Protein AF-A0ABD6C7N4-F1 (afdb_monomer_lite)

Sequence (132 aa):
MATARKSVMQIVGDRAQLRTIPALLSLLFALSSLFQFGGLAAPKFLWLNYTMTPLHATAVSAAAYFVAFMSSETRQWENYAKGEQALIAISGGVILGQQFVPIVSNTISSAGAAGGIFAWMLSLIGWGVAIR

Foldseek 3Di:
DDDDCPDPVVVVVVVVVVVVVLVVLLVQLLVLLCVLLPVDDFDADPVVRDTDDSVNSLVSNLVSLVVLLCQAPCNDLVSDDPVLSVLLCVLSCLSVCCPPPVVSVCQLPVVPPVSSVVSSVSNSVNSVSSND

Secondary structure (DSSP, 8-state):
-------HHHHHHHHHHHHHHHHHHHHHHHHHHHHHTTSSPPPEEGGGTEEPPHHHHHHHHHHHHHHHHHHSTT-SGGGS-HHHHHHHHHHHHHHHHHHH-HHHHHHHHHTHHHHHHHHHHHHHHHHHHHT-

Structure (mmCIF, N/CA/C/O backbone):
data_AF-A0ABD6C7N4-F1
#
_entry.id   AF-A0ABD6C7N4-F1
#
loop_
_atom_site.group_PDB
_atom_site.id
_atom_site.type_symbol
_atom_site.label_atom_id
_atom_site.label_alt_id
_atom_site.label_comp_id
_atom_site.label_asym_id
_atom_site.label_entity_id
_atom_site.label_seq_id
_atom_site.pdbx_PDB_ins_code
_atom_site.Cartn_x
_atom_site.Cartn_y
_atom_site.Cartn_z
_atom_site.occupancy
_atom_site.B_iso_or_equiv
_atom_site.auth_seq_id
_atom_site.auth_comp_id
_atom_site.auth_asym_id
_atom_site.auth_atom_id
_atom_site.pdbx_PDB_model_num
ATOM 1 N N . MET A 1 1 ? -18.134 -25.570 45.513 1.00 40.25 1 MET A N 1
ATOM 2 C CA . MET A 1 1 ? -17.658 -24.239 45.077 1.00 40.25 1 MET A CA 1
ATOM 3 C C . MET A 1 1 ? -16.275 -24.405 44.469 1.00 40.25 1 MET A C 1
ATOM 5 O O . MET A 1 1 ? -15.317 -24.581 45.204 1.00 40.25 1 MET A O 1
ATOM 9 N N . ALA A 1 2 ? -16.173 -24.447 43.145 1.00 51.00 2 ALA A N 1
ATOM 10 C CA . ALA A 1 2 ? -14.899 -24.551 42.438 1.00 51.00 2 ALA A CA 1
ATOM 11 C C . ALA A 1 2 ? -14.895 -23.540 41.288 1.00 51.00 2 ALA A C 1
ATOM 13 O O . ALA A 1 2 ? -15.963 -23.178 40.807 1.00 51.00 2 ALA A O 1
ATOM 14 N N . THR A 1 3 ? -13.697 -23.158 40.841 1.00 53.44 3 THR A N 1
ATOM 15 C CA . THR A 1 3 ? -13.363 -22.318 39.669 1.00 53.44 3 THR A CA 1
ATOM 16 C C . THR A 1 3 ? -13.295 -20.797 39.870 1.00 53.44 3 THR A C 1
ATOM 18 O O . THR A 1 3 ? -14.152 -20.043 39.437 1.00 53.44 3 THR A O 1
ATOM 21 N N . ALA A 1 4 ? -12.174 -20.326 40.429 1.00 54.84 4 ALA A N 1
ATOM 22 C CA . ALA A 1 4 ? -11.708 -18.945 40.237 1.00 54.84 4 ALA A CA 1
ATOM 23 C C . ALA A 1 4 ? -10.168 -18.840 40.271 1.00 54.84 4 ALA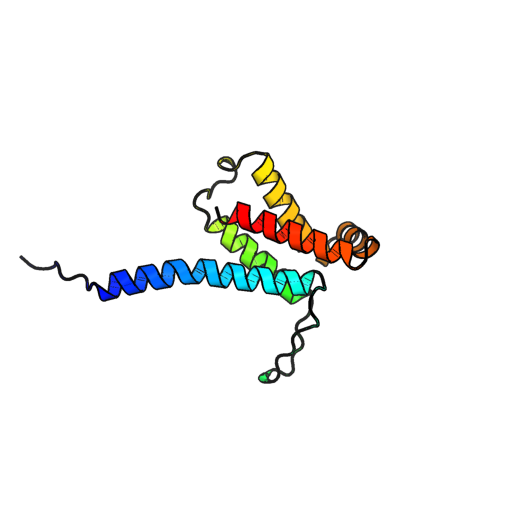 A C 1
ATOM 25 O O . ALA A 1 4 ? -9.592 -17.997 40.947 1.00 54.84 4 ALA A O 1
ATOM 26 N N . ARG A 1 5 ? -9.470 -19.713 39.538 1.00 52.94 5 ARG A N 1
ATOM 27 C CA . ARG A 1 5 ? -8.059 -19.497 39.175 1.00 52.94 5 ARG A CA 1
ATOM 28 C C . ARG A 1 5 ? -7.916 -19.598 37.660 1.00 52.94 5 ARG A C 1
ATOM 30 O O . ARG A 1 5 ? -7.284 -20.508 37.139 1.00 52.94 5 ARG A O 1
ATOM 37 N N . LYS A 1 6 ? -8.527 -18.658 36.933 1.00 53.50 6 LYS A N 1
ATOM 38 C CA . LYS A 1 6 ? -8.030 -18.341 35.590 1.00 53.50 6 LYS A CA 1
ATOM 39 C C . LYS A 1 6 ? -6.677 -17.670 35.798 1.00 53.50 6 LYS A C 1
ATOM 41 O O . LYS A 1 6 ? -6.588 -16.621 36.428 1.00 53.50 6 LYS A O 1
ATOM 46 N N . SER A 1 7 ? -5.629 -18.381 35.403 1.00 56.81 7 SER A N 1
ATOM 47 C CA . SER A 1 7 ? -4.235 -18.015 35.621 1.00 56.81 7 SER A CA 1
ATOM 48 C C . SER A 1 7 ? -3.957 -16.608 35.086 1.00 56.81 7 SER A C 1
ATOM 50 O O . SER A 1 7 ? -4.254 -16.311 33.932 1.00 56.81 7 SER A O 1
ATOM 52 N N . VAL A 1 8 ? -3.342 -15.752 35.906 1.00 59.12 8 VAL A N 1
ATOM 53 C CA . VAL A 1 8 ? -2.820 -14.426 35.514 1.00 59.12 8 VAL A CA 1
ATOM 54 C C . VAL A 1 8 ? -1.938 -14.526 34.259 1.00 59.12 8 VAL A C 1
ATOM 56 O O . VAL A 1 8 ? -1.916 -13.622 33.430 1.00 59.12 8 VAL A O 1
ATOM 59 N N . MET A 1 9 ? -1.293 -15.676 34.066 1.00 54.97 9 MET A N 1
ATOM 60 C CA . MET A 1 9 ? -0.468 -16.014 32.907 1.00 54.97 9 MET A CA 1
ATOM 61 C C . MET A 1 9 ? -1.268 -16.069 31.592 1.00 54.97 9 MET A C 1
ATOM 63 O O . MET A 1 9 ? -0.741 -15.718 30.543 1.00 54.97 9 MET A O 1
ATOM 67 N N . GLN A 1 10 ? -2.556 -16.420 31.649 1.00 57.06 10 GLN A N 1
ATOM 68 C CA . GLN A 1 10 ? -3.462 -16.435 30.495 1.00 57.06 10 GLN A CA 1
ATOM 69 C C . GLN A 1 10 ? -3.906 -15.011 30.108 1.00 57.06 10 GLN A C 1
ATOM 71 O O . GLN A 1 10 ? -3.990 -14.691 28.931 1.00 57.06 10 GLN A O 1
ATOM 76 N N . ILE A 1 11 ? -4.077 -14.114 31.090 1.00 58.75 11 ILE A N 1
ATOM 77 C CA . ILE A 1 11 ? -4.403 -12.691 30.864 1.00 58.75 11 ILE A CA 1
ATOM 78 C C . ILE A 1 11 ? -3.189 -11.914 30.327 1.00 58.75 11 ILE A C 1
ATOM 80 O O . ILE A 1 11 ? -3.341 -11.014 29.501 1.00 58.75 11 ILE A O 1
ATOM 84 N N . VAL A 1 12 ? -1.981 -12.240 30.795 1.00 57.88 12 VAL A N 1
ATOM 85 C CA . VAL A 1 12 ? -0.736 -11.628 30.300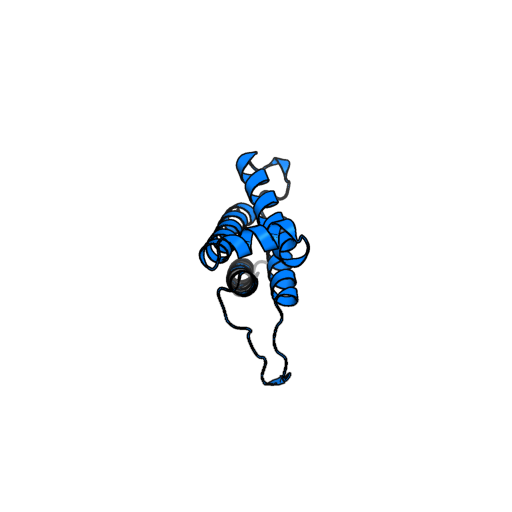 1.00 57.88 12 VAL A CA 1
ATOM 86 C C . VAL A 1 12 ? -0.397 -12.136 28.894 1.00 57.88 12 VAL A C 1
ATOM 88 O O . VAL A 1 12 ? -0.024 -11.327 28.045 1.00 57.88 12 VAL A O 1
ATOM 91 N N . GLY A 1 13 ? -0.599 -13.433 28.623 1.00 56.00 13 GLY A N 1
ATOM 92 C CA . GLY A 1 13 ? -0.472 -14.017 27.283 1.00 56.00 13 GLY A CA 1
ATOM 93 C C . GLY A 1 13 ? -1.433 -13.387 26.272 1.00 56.00 13 GLY A C 1
ATOM 94 O O . GLY A 1 13 ? -0.985 -12.912 25.230 1.00 56.00 13 GLY A O 1
ATOM 95 N N . ASP A 1 14 ? -2.719 -13.265 26.625 1.00 54.66 14 ASP A N 1
ATOM 96 C CA . ASP A 1 14 ? -3.724 -12.637 25.757 1.00 54.66 14 ASP A CA 1
ATOM 97 C C . ASP A 1 14 ? -3.377 -11.177 25.439 1.00 54.66 14 ASP A C 1
ATOM 99 O O . ASP A 1 14 ? -3.429 -10.765 24.283 1.00 54.66 14 ASP A O 1
ATOM 103 N N . ARG A 1 15 ? -2.952 -10.366 26.420 1.00 50.00 15 ARG A N 1
ATOM 104 C CA . ARG A 1 15 ? -2.638 -8.946 26.157 1.00 50.00 15 ARG A CA 1
ATOM 105 C C . ARG A 1 15 ? -1.351 -8.729 25.366 1.00 50.00 15 ARG A C 1
ATOM 107 O O . ARG A 1 15 ? -1.289 -7.782 24.581 1.00 50.00 15 ARG A O 1
ATOM 114 N N . ALA A 1 16 ? -0.331 -9.559 25.578 1.00 54.97 16 ALA A N 1
ATOM 115 C CA . ALA A 1 16 ? 0.906 -9.482 24.806 1.00 54.97 16 ALA A CA 1
ATOM 116 C C . ALA A 1 16 ? 0.662 -9.884 23.344 1.00 54.97 16 ALA A C 1
ATOM 118 O O . ALA A 1 16 ? 1.139 -9.205 22.440 1.00 54.97 16 ALA A O 1
ATOM 119 N N . GLN A 1 17 ? -0.141 -10.925 23.110 1.00 53.41 17 GLN A N 1
ATOM 120 C CA . GLN A 1 17 ? -0.474 -11.413 21.772 1.00 53.41 17 GLN A CA 1
ATOM 121 C C . GLN A 1 17 ? -1.441 -10.482 21.015 1.00 53.41 17 GLN A C 1
ATOM 123 O O . GLN A 1 17 ? -1.278 -10.267 19.815 1.00 53.41 17 GLN A O 1
ATOM 128 N N . LEU A 1 18 ? -2.400 -9.855 21.708 1.00 55.12 18 LEU A N 1
ATOM 129 C CA . LEU A 1 18 ? -3.346 -8.906 21.101 1.00 55.12 18 LEU A CA 1
ATOM 130 C C . LEU A 1 18 ? -2.678 -7.608 20.618 1.00 55.12 18 LEU A C 1
ATOM 132 O O . LEU A 1 18 ? -3.157 -6.992 19.672 1.00 55.12 18 LEU A O 1
ATOM 136 N N . ARG A 1 19 ? -1.566 -7.187 21.235 1.00 63.50 19 ARG A N 1
ATOM 137 C CA . ARG A 1 19 ? -0.830 -5.975 20.826 1.00 63.50 19 ARG A CA 1
ATOM 138 C C . ARG A 1 19 ? 0.271 -6.234 19.802 1.00 63.50 19 ARG A C 1
ATOM 140 O O . ARG A 1 19 ? 0.618 -5.324 19.052 1.00 63.50 19 ARG A O 1
ATOM 147 N N . THR A 1 20 ? 0.827 -7.441 19.749 1.00 71.12 20 THR A N 1
ATOM 148 C CA . THR A 1 20 ? 1.894 -7.766 18.792 1.00 71.12 20 THR A CA 1
ATOM 149 C C . THR A 1 20 ? 1.368 -7.971 17.379 1.00 71.12 20 THR A C 1
ATOM 151 O O . THR A 1 20 ? 2.066 -7.601 16.439 1.00 71.12 20 THR A O 1
ATOM 154 N N . ILE A 1 21 ? 0.142 -8.477 17.200 1.00 76.62 21 ILE A N 1
ATOM 155 C CA . ILE A 1 21 ? -0.437 -8.687 15.863 1.00 76.62 21 ILE A CA 1
ATOM 156 C C . ILE A 1 21 ? -0.567 -7.361 15.082 1.00 76.62 21 ILE A C 1
ATOM 158 O O . ILE A 1 21 ? -0.005 -7.280 13.987 1.00 76.62 21 ILE A O 1
ATOM 162 N N . PRO A 1 22 ? -1.190 -6.288 15.617 1.00 78.25 22 PRO A N 1
ATOM 163 C CA . PRO A 1 22 ? -1.273 -5.008 14.905 1.00 78.25 22 PRO A CA 1
ATOM 164 C C . PRO A 1 22 ? 0.097 -4.371 14.647 1.00 78.25 22 PRO A C 1
ATOM 166 O O . PRO A 1 22 ? 0.326 -3.778 13.591 1.00 78.25 22 PRO A O 1
ATOM 169 N N . ALA A 1 23 ? 1.033 -4.518 15.590 1.00 82.88 23 ALA A N 1
ATOM 170 C CA . ALA A 1 23 ? 2.383 -3.979 15.456 1.00 82.88 23 ALA A CA 1
ATOM 171 C C . ALA A 1 23 ? 3.172 -4.678 14.335 1.00 82.88 23 ALA A C 1
ATOM 173 O O . ALA A 1 23 ? 3.798 -4.013 13.509 1.00 82.88 23 ALA A O 1
ATOM 174 N N . LEU A 1 24 ? 3.101 -6.011 14.265 1.00 85.00 24 LEU A N 1
ATOM 175 C CA . LEU A 1 24 ? 3.741 -6.791 13.206 1.00 85.00 24 LEU A CA 1
ATOM 176 C C . LEU A 1 24 ? 3.122 -6.498 11.840 1.00 85.00 24 LEU A C 1
ATOM 178 O O . LEU A 1 24 ? 3.857 -6.323 10.873 1.00 85.00 24 LEU A O 1
ATOM 182 N N . LEU A 1 25 ? 1.794 -6.383 11.761 1.00 87.44 25 LEU A N 1
ATOM 183 C CA . LEU A 1 25 ? 1.106 -6.001 10.528 1.00 87.44 25 LEU A CA 1
ATOM 184 C C . LEU A 1 25 ? 1.518 -4.605 10.053 1.00 87.44 25 LEU A C 1
ATOM 186 O O . LEU A 1 25 ? 1.763 -4.424 8.865 1.00 87.44 25 LEU A O 1
ATOM 190 N N . SER A 1 26 ? 1.675 -3.652 10.974 1.00 88.88 26 SER A N 1
ATOM 191 C CA . SER A 1 26 ? 2.141 -2.299 10.647 1.00 88.88 26 SER A CA 1
ATOM 192 C C . SER A 1 26 ? 3.566 -2.309 10.092 1.00 88.88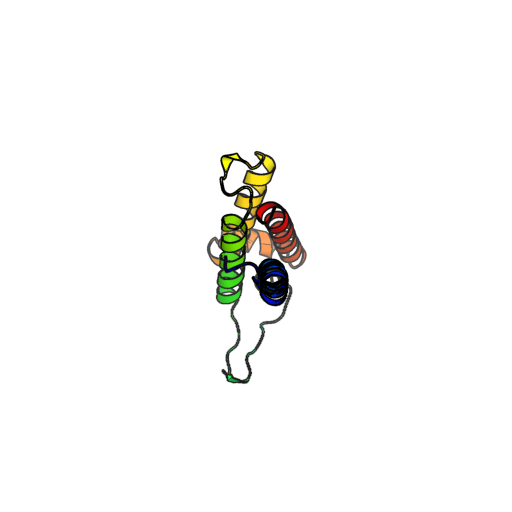 26 SER A C 1
ATOM 194 O O . SER A 1 26 ? 3.845 -1.651 9.091 1.00 88.88 26 SER A O 1
ATOM 196 N N . LEU A 1 27 ? 4.465 -3.093 10.696 1.00 90.12 27 LEU A N 1
ATOM 197 C CA . LEU A 1 27 ? 5.836 -3.242 10.207 1.00 90.12 27 LEU A CA 1
ATOM 198 C C . LEU A 1 27 ? 5.874 -3.921 8.830 1.00 90.12 27 LEU A C 1
ATOM 200 O O . LEU A 1 27 ? 6.554 -3.442 7.923 1.00 90.12 27 LEU A O 1
ATOM 204 N N . LEU A 1 28 ? 5.127 -5.016 8.664 1.00 90.81 28 LEU A N 1
ATOM 205 C CA . LEU A 1 28 ? 5.021 -5.734 7.394 1.00 90.81 28 LEU A CA 1
ATOM 206 C C . LEU A 1 28 ? 4.464 -4.833 6.296 1.00 90.81 28 LEU A C 1
ATOM 208 O O . LEU A 1 28 ? 5.024 -4.794 5.202 1.00 90.81 28 LEU A O 1
ATOM 212 N N . PHE A 1 29 ? 3.406 -4.079 6.587 1.00 93.12 29 PHE A N 1
ATOM 213 C CA . PHE A 1 29 ? 2.825 -3.122 5.657 1.00 93.12 29 PHE A CA 1
ATOM 214 C C . PHE A 1 29 ? 3.823 -2.027 5.274 1.00 93.12 29 PHE A C 1
ATOM 216 O O . PHE A 1 29 ? 4.041 -1.787 4.088 1.00 93.12 29 PHE A O 1
ATOM 223 N N . ALA A 1 30 ? 4.478 -1.398 6.252 1.00 93.31 30 ALA A N 1
ATOM 224 C CA . ALA A 1 30 ? 5.427 -0.319 5.997 1.00 93.31 30 ALA A CA 1
ATOM 225 C C . ALA A 1 30 ? 6.607 -0.782 5.130 1.00 93.31 30 ALA A C 1
ATOM 227 O O . ALA A 1 30 ? 6.964 -0.095 4.176 1.00 93.31 30 ALA A O 1
ATOM 228 N N . LEU A 1 31 ? 7.179 -1.957 5.414 1.00 92.56 31 LEU A N 1
ATOM 229 C CA . LEU A 1 31 ? 8.314 -2.494 4.657 1.00 92.56 31 LEU A CA 1
ATOM 230 C C . LEU A 1 31 ? 7.915 -2.986 3.261 1.00 92.56 31 LEU A C 1
ATOM 232 O O . LEU A 1 31 ? 8.619 -2.714 2.289 1.00 92.56 31 LEU A O 1
ATOM 236 N N . SER A 1 32 ? 6.791 -3.698 3.148 1.00 92.25 32 SER A N 1
ATOM 237 C CA . SER A 1 32 ? 6.306 -4.201 1.857 1.00 92.25 32 SER A CA 1
ATOM 238 C C . SER A 1 32 ? 5.896 -3.064 0.925 1.00 92.25 32 SER A C 1
ATOM 240 O O . SER A 1 32 ? 6.317 -3.061 -0.228 1.00 92.25 32 SER A O 1
ATOM 242 N N . SER A 1 33 ? 5.166 -2.064 1.426 1.00 92.00 33 SER A N 1
ATOM 243 C CA . SER A 1 33 ? 4.814 -0.869 0.651 1.00 92.00 33 SER A CA 1
ATOM 244 C C . SER A 1 33 ? 6.048 -0.039 0.288 1.00 92.00 33 SER A C 1
ATOM 246 O O . SER A 1 33 ? 6.146 0.445 -0.836 1.00 92.00 33 SER A O 1
ATOM 248 N N . LEU A 1 34 ? 7.038 0.076 1.181 1.00 94.12 34 LEU A N 1
ATOM 249 C CA . LEU A 1 34 ? 8.287 0.776 0.871 1.00 94.12 34 LEU A CA 1
ATOM 250 C C . LEU A 1 34 ? 9.047 0.093 -0.275 1.00 94.12 34 LEU A C 1
ATOM 252 O O . LEU A 1 34 ? 9.527 0.770 -1.182 1.00 94.12 34 LEU A O 1
ATOM 256 N N . PHE A 1 35 ? 9.127 -1.242 -0.270 1.00 93.00 35 PHE A N 1
ATOM 257 C CA . PHE A 1 35 ? 9.708 -1.987 -1.387 1.00 93.00 35 PHE A CA 1
ATOM 258 C C . PHE A 1 35 ? 8.861 -1.857 -2.663 1.00 93.00 35 PHE A C 1
ATOM 260 O O . PHE A 1 35 ? 9.410 -1.621 -3.737 1.00 93.00 35 PHE A O 1
ATOM 267 N N . GLN A 1 36 ? 7.535 -1.943 -2.547 1.00 92.94 36 GLN A N 1
ATOM 268 C CA . GLN A 1 36 ? 6.605 -1.810 -3.668 1.00 92.94 36 GLN A CA 1
ATOM 269 C C . GLN A 1 36 ? 6.791 -0.488 -4.430 1.00 92.94 36 GLN A C 1
ATOM 271 O O . GLN A 1 36 ? 6.854 -0.493 -5.658 1.00 92.94 36 GLN A O 1
ATOM 276 N N . PHE A 1 37 ? 6.909 0.635 -3.718 1.00 93.19 37 PHE A N 1
ATOM 277 C CA . PHE A 1 37 ? 7.080 1.960 -4.325 1.00 93.19 37 PHE A CA 1
ATOM 278 C C . PHE A 1 37 ? 8.539 2.300 -4.678 1.00 93.19 37 PHE A C 1
ATOM 280 O O . PHE A 1 37 ? 8.835 3.438 -5.039 1.00 93.19 37 PHE A O 1
ATOM 287 N N . GLY A 1 38 ? 9.454 1.326 -4.603 1.00 89.44 38 GLY A N 1
ATOM 288 C CA . GLY A 1 38 ? 10.843 1.481 -5.042 1.00 89.44 38 GLY A CA 1
ATOM 289 C C . GLY A 1 38 ? 11.779 2.138 -4.024 1.00 89.44 38 GLY A C 1
ATOM 290 O O . GLY A 1 38 ? 12.882 2.538 -4.387 1.00 89.44 38 GLY A O 1
ATOM 291 N N . GLY A 1 39 ? 11.380 2.239 -2.753 1.00 87.38 39 GLY A N 1
ATOM 292 C CA . GLY A 1 39 ? 12.224 2.766 -1.675 1.00 87.38 39 GLY A CA 1
ATOM 293 C C . GLY A 1 39 ? 13.310 1.796 -1.194 1.00 87.38 39 GLY A C 1
ATOM 294 O O . GLY A 1 39 ? 14.227 2.208 -0.488 1.00 87.38 39 GLY A O 1
ATOM 295 N N . LEU A 1 40 ? 13.228 0.515 -1.572 1.00 88.56 40 LEU A N 1
ATOM 296 C CA . LEU A 1 40 ? 14.212 -0.517 -1.238 1.00 88.56 40 LEU A CA 1
ATOM 297 C C . LEU A 1 40 ? 14.621 -1.315 -2.477 1.00 88.56 40 LEU A C 1
ATOM 299 O O . LEU A 1 40 ? 13.831 -1.520 -3.398 1.00 88.56 40 LEU A O 1
ATOM 303 N N . ALA A 1 41 ? 15.851 -1.828 -2.463 1.00 87.31 41 ALA A N 1
ATOM 304 C CA . ALA A 1 41 ? 16.268 -2.864 -3.400 1.00 87.31 41 ALA A CA 1
ATOM 305 C C . ALA A 1 41 ? 15.555 -4.193 -3.094 1.00 87.31 41 ALA A C 1
ATOM 307 O O . ALA A 1 41 ? 15.165 -4.457 -1.955 1.00 87.31 41 ALA A O 1
ATOM 308 N N . ALA A 1 42 ? 15.417 -5.048 -4.110 1.00 87.00 42 ALA A N 1
ATOM 309 C CA . ALA A 1 42 ? 14.711 -6.318 -3.979 1.00 87.00 42 ALA A CA 1
ATOM 310 C C . ALA A 1 42 ? 15.356 -7.246 -2.932 1.00 87.00 42 ALA A C 1
ATOM 312 O O . ALA A 1 42 ? 16.529 -7.610 -3.088 1.00 87.00 42 ALA A O 1
ATOM 313 N N . PRO A 1 43 ? 14.616 -7.666 -1.885 1.00 84.38 43 PRO A N 1
ATOM 314 C CA . PRO A 1 43 ? 15.150 -8.572 -0.882 1.00 84.38 43 PRO A CA 1
ATOM 315 C C . PRO A 1 43 ? 15.362 -9.967 -1.481 1.00 84.38 43 PRO A C 1
ATOM 317 O O . PRO A 1 43 ? 14.520 -10.494 -2.217 1.00 84.38 43 PRO A O 1
ATOM 320 N N . LYS A 1 44 ? 16.510 -10.569 -1.155 1.00 89.25 44 LYS A N 1
ATOM 321 C CA . LYS A 1 44 ? 16.894 -11.915 -1.594 1.00 89.25 44 LYS A CA 1
ATOM 322 C C . LYS A 1 44 ? 16.848 -12.889 -0.424 1.00 89.25 44 LYS A C 1
ATOM 324 O O . LYS A 1 44 ? 17.526 -12.690 0.581 1.00 89.25 44 LYS A O 1
ATOM 329 N N . PHE A 1 45 ? 16.095 -13.969 -0.583 1.00 86.75 45 PHE A N 1
ATOM 330 C CA . PHE A 1 45 ? 16.036 -15.069 0.371 1.00 86.75 45 PHE A CA 1
ATOM 331 C C . PHE A 1 45 ? 17.078 -16.122 -0.005 1.00 86.75 45 PHE A C 1
ATOM 333 O O . PHE A 1 45 ? 16.894 -16.875 -0.961 1.00 86.75 45 PHE A O 1
ATOM 340 N N . LEU A 1 46 ? 18.174 -16.175 0.755 1.00 91.50 46 LEU A N 1
ATOM 341 C CA . LEU A 1 46 ? 19.316 -17.052 0.466 1.00 91.50 46 LEU A CA 1
ATOM 342 C C . LEU A 1 46 ? 18.948 -18.541 0.521 1.00 91.50 46 LEU A C 1
ATOM 344 O O . LEU A 1 46 ? 19.368 -19.302 -0.342 1.00 91.50 46 LEU A O 1
ATOM 348 N N . TRP A 1 47 ? 18.119 -18.949 1.486 1.00 89.56 47 TRP A N 1
ATOM 349 C CA . TRP A 1 47 ? 17.710 -20.352 1.651 1.00 89.56 47 TRP A CA 1
ATOM 350 C C . TRP A 1 47 ? 16.839 -20.882 0.512 1.00 89.56 47 TRP A C 1
ATOM 352 O O . TRP A 1 47 ? 16.815 -22.082 0.270 1.00 89.56 47 TRP A O 1
ATOM 362 N N . LEU A 1 48 ? 16.127 -19.992 -0.180 1.00 89.94 48 LEU A N 1
ATOM 363 C CA . LEU A 1 48 ? 15.220 -20.341 -1.275 1.00 89.94 48 LEU A CA 1
ATOM 364 C C . LEU A 1 48 ? 15.790 -19.961 -2.646 1.00 89.94 48 LEU A C 1
ATOM 366 O O . LEU A 1 48 ? 15.124 -20.169 -3.654 1.00 89.94 48 LEU A O 1
ATOM 370 N N . ASN A 1 49 ? 16.989 -19.364 -2.680 1.00 89.50 49 ASN A N 1
ATOM 371 C CA . ASN A 1 49 ? 17.574 -18.726 -3.860 1.00 89.50 49 ASN A CA 1
ATOM 372 C C . ASN A 1 49 ? 16.547 -17.885 -4.646 1.00 89.50 49 ASN A C 1
ATOM 374 O O . ASN A 1 49 ? 16.445 -17.958 -5.870 1.00 89.50 49 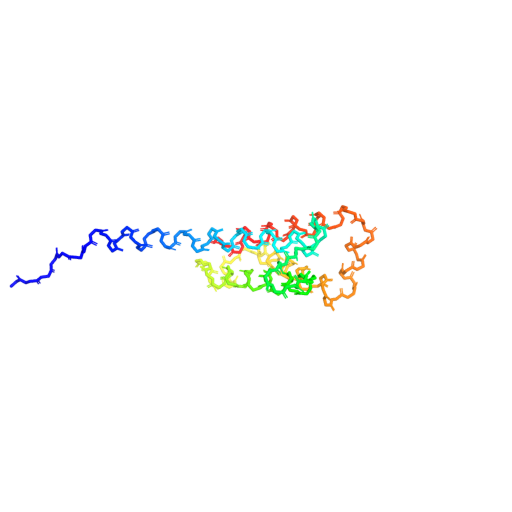ASN A O 1
ATOM 378 N N . TYR A 1 50 ? 15.735 -17.120 -3.914 1.00 87.12 50 TYR A N 1
ATOM 379 C CA . TYR A 1 50 ? 14.572 -16.431 -4.457 1.00 87.12 50 TYR A CA 1
ATOM 380 C C . TYR A 1 50 ? 14.675 -14.928 -4.231 1.00 87.12 50 TYR A C 1
ATOM 382 O O . TYR A 1 50 ? 14.971 -14.473 -3.125 1.00 87.12 50 TYR A O 1
ATOM 390 N N . THR A 1 51 ? 14.414 -14.148 -5.278 1.00 90.94 51 THR A N 1
ATOM 391 C CA . THR A 1 51 ? 14.359 -12.685 -5.191 1.00 90.94 51 THR A CA 1
ATOM 392 C C . THR A 1 51 ? 12.907 -12.249 -5.187 1.00 90.94 51 THR A C 1
ATOM 394 O O . THR A 1 51 ? 12.143 -12.594 -6.086 1.00 90.94 51 THR A O 1
ATOM 397 N N . MET A 1 52 ? 12.526 -11.481 -4.173 1.00 88.06 52 MET A N 1
ATOM 398 C CA . MET A 1 52 ? 11.164 -10.993 -4.052 1.00 88.06 52 MET A CA 1
ATOM 399 C C . MET A 1 52 ? 10.864 -9.983 -5.166 1.00 88.06 52 MET A C 1
ATOM 401 O O . MET A 1 52 ? 11.661 -9.082 -5.425 1.00 88.06 52 MET A O 1
ATOM 405 N N . THR A 1 53 ? 9.712 -10.123 -5.822 1.00 91.75 53 THR A N 1
ATOM 406 C CA . THR A 1 53 ? 9.297 -9.203 -6.894 1.00 91.75 53 THR A CA 1
ATOM 407 C C . THR A 1 53 ? 8.318 -8.139 -6.376 1.00 91.75 53 THR A C 1
ATOM 409 O O . THR A 1 53 ? 7.668 -8.365 -5.348 1.00 91.75 53 THR A O 1
ATOM 412 N N . PRO A 1 54 ? 8.143 -7.010 -7.091 1.00 88.00 54 PRO A N 1
ATOM 413 C CA . PRO A 1 54 ? 7.160 -5.981 -6.729 1.00 88.00 54 PRO A CA 1
ATOM 414 C C . PRO A 1 54 ? 5.718 -6.502 -6.615 1.00 88.00 54 PRO A C 1
ATOM 416 O O . PRO A 1 54 ? 4.950 -6.032 -5.776 1.00 88.00 54 PRO A O 1
ATOM 419 N N . LEU A 1 55 ? 5.363 -7.542 -7.380 1.00 91.31 55 LEU A N 1
ATOM 420 C CA . LEU A 1 55 ? 4.054 -8.192 -7.280 1.00 91.31 55 LEU A CA 1
ATOM 421 C C . LEU A 1 55 ? 3.832 -8.825 -5.897 1.00 91.31 55 LEU A C 1
ATOM 423 O O . LEU A 1 55 ? 2.758 -8.684 -5.320 1.00 91.31 55 LEU A O 1
ATOM 427 N N . HIS A 1 56 ? 4.854 -9.477 -5.333 1.00 92.12 56 HIS A N 1
ATOM 428 C CA . HIS A 1 56 ? 4.772 -10.048 -3.984 1.00 92.12 56 HIS A CA 1
ATOM 429 C C . HIS A 1 56 ? 4.663 -8.951 -2.929 1.00 92.12 56 HIS A C 1
ATOM 431 O O . HIS A 1 56 ? 3.904 -9.090 -1.975 1.00 92.12 56 HIS A O 1
ATOM 437 N N . ALA A 1 57 ? 5.398 -7.852 -3.114 1.00 90.75 57 ALA A N 1
ATOM 438 C CA . ALA A 1 57 ? 5.329 -6.692 -2.234 1.00 90.75 57 ALA A CA 1
ATOM 439 C C . ALA A 1 57 ? 3.912 -6.109 -2.202 1.00 90.75 57 ALA A C 1
ATOM 441 O O . ALA A 1 57 ? 3.369 -5.903 -1.123 1.00 90.75 57 ALA A O 1
ATOM 442 N N . THR A 1 58 ? 3.301 -5.962 -3.381 1.00 92.94 58 THR A N 1
ATOM 443 C CA . THR A 1 58 ? 1.916 -5.504 -3.549 1.00 92.94 58 THR A CA 1
ATOM 444 C C . THR A 1 58 ? 0.917 -6.457 -2.902 1.00 92.94 58 THR A C 1
ATOM 446 O O . THR A 1 58 ? -0.016 -6.025 -2.237 1.00 92.94 58 THR A O 1
ATOM 449 N N . ALA A 1 59 ? 1.102 -7.769 -3.069 1.00 93.38 59 ALA A N 1
ATOM 450 C CA . ALA A 1 59 ? 0.221 -8.755 -2.453 1.00 93.38 59 ALA A CA 1
ATOM 451 C C . ALA A 1 59 ? 0.281 -8.684 -0.918 1.00 93.38 59 ALA A C 1
ATOM 453 O O . ALA A 1 59 ? -0.758 -8.700 -0.263 1.00 93.38 59 ALA A O 1
ATOM 454 N N . VAL A 1 60 ? 1.483 -8.566 -0.344 1.00 92.00 60 VAL A N 1
ATOM 455 C CA . VAL A 1 60 ? 1.675 -8.459 1.110 1.00 92.00 60 VAL A CA 1
ATOM 456 C C . VAL A 1 60 ? 1.135 -7.134 1.646 1.00 92.00 60 VAL A C 1
ATOM 458 O O . VAL A 1 60 ? 0.432 -7.143 2.655 1.00 92.00 60 VAL A O 1
ATOM 461 N N . SER A 1 61 ? 1.415 -6.012 0.979 1.00 90.44 61 SER A N 1
ATOM 462 C CA . SER A 1 61 ? 0.933 -4.694 1.399 1.00 90.44 61 SER A CA 1
ATOM 463 C C . SER A 1 61 ? -0.593 -4.614 1.318 1.00 90.44 61 SER A C 1
ATOM 465 O O . SER A 1 61 ? -1.227 -4.193 2.282 1.00 90.44 61 SER A O 1
ATOM 467 N N . ALA A 1 62 ? -1.201 -5.103 0.233 1.00 92.19 62 ALA A N 1
ATOM 468 C CA . ALA A 1 62 ? -2.651 -5.155 0.076 1.00 92.19 62 ALA A CA 1
ATOM 469 C C . ALA A 1 62 ? -3.313 -6.095 1.094 1.00 92.19 62 ALA A C 1
ATOM 471 O O . ALA A 1 62 ? -4.320 -5.729 1.698 1.00 92.19 62 ALA A O 1
ATOM 472 N N . ALA A 1 63 ? -2.742 -7.281 1.327 1.00 91.06 63 ALA A N 1
ATOM 473 C CA . ALA A 1 63 ? -3.261 -8.220 2.318 1.00 91.06 63 ALA A CA 1
ATOM 474 C C . ALA A 1 63 ? -3.198 -7.631 3.730 1.00 91.06 63 ALA A C 1
ATOM 476 O O . ALA A 1 63 ? -4.190 -7.673 4.454 1.00 91.06 63 ALA A O 1
ATOM 477 N N . ALA A 1 64 ? -2.065 -7.031 4.108 1.00 90.06 64 ALA A N 1
ATOM 478 C CA . ALA A 1 64 ? -1.938 -6.352 5.389 1.00 90.06 64 ALA A CA 1
ATOM 479 C C . ALA A 1 64 ? -2.972 -5.225 5.511 1.00 90.06 64 ALA A C 1
ATOM 481 O O . ALA A 1 64 ? -3.634 -5.123 6.540 1.00 90.06 64 ALA A O 1
ATOM 482 N N . TYR A 1 65 ? -3.132 -4.408 4.463 1.00 87.25 65 TYR A N 1
ATOM 483 C CA . TYR A 1 65 ? -4.055 -3.269 4.445 1.00 87.25 65 TYR A CA 1
ATOM 484 C C . TYR A 1 65 ? -5.509 -3.717 4.620 1.00 87.25 65 TYR A C 1
ATOM 486 O O . TYR A 1 65 ? -6.260 -3.152 5.413 1.00 87.25 65 TYR A O 1
ATOM 494 N N . PHE A 1 66 ? -5.893 -4.789 3.929 1.00 87.00 66 PHE A N 1
ATOM 495 C CA . PHE A 1 66 ? -7.221 -5.374 4.043 1.00 87.00 66 PHE A CA 1
ATOM 496 C C . PHE A 1 66 ? -7.475 -5.974 5.430 1.00 87.00 66 PHE A C 1
ATOM 498 O O . PHE A 1 66 ? -8.536 -5.759 6.013 1.00 87.00 66 PHE A O 1
ATOM 505 N N . VAL A 1 67 ? -6.496 -6.692 5.991 1.00 86.12 67 VAL A N 1
ATOM 506 C CA . VAL A 1 67 ? -6.596 -7.245 7.351 1.00 86.12 67 VAL A CA 1
ATOM 507 C C . VAL A 1 67 ? -6.723 -6.127 8.385 1.00 86.12 67 VAL A C 1
ATOM 509 O O . VAL A 1 67 ? -7.542 -6.245 9.292 1.00 86.12 67 VAL A O 1
ATOM 512 N N . ALA A 1 68 ? -5.966 -5.039 8.234 1.00 81.50 68 ALA A N 1
ATOM 513 C CA . ALA A 1 68 ? -6.072 -3.858 9.084 1.00 81.50 68 ALA A CA 1
ATOM 514 C C . ALA A 1 68 ? -7.480 -3.255 9.054 1.00 81.50 68 ALA A C 1
ATOM 516 O O . ALA A 1 68 ? -8.087 -3.099 10.110 1.00 81.50 68 ALA A O 1
ATOM 517 N N . PHE A 1 69 ? -8.025 -3.006 7.861 1.00 80.19 69 PHE A N 1
ATOM 518 C CA . PHE A 1 69 ? -9.382 -2.482 7.699 1.00 80.19 69 PHE A CA 1
ATOM 519 C C . PHE A 1 69 ? -10.444 -3.407 8.320 1.00 80.19 69 PHE A C 1
ATOM 521 O O . PHE A 1 69 ? -11.314 -2.966 9.062 1.00 80.19 69 PHE A O 1
ATOM 528 N N . MET A 1 70 ? -10.345 -4.718 8.088 1.00 80.69 70 MET A N 1
ATOM 529 C CA . MET A 1 70 ? -11.273 -5.711 8.653 1.00 80.69 70 MET A CA 1
ATOM 530 C C . MET A 1 70 ? -11.177 -5.851 10.181 1.00 80.69 70 MET A C 1
ATOM 532 O O . MET A 1 70 ? -12.122 -6.329 10.827 1.00 80.69 70 MET A O 1
ATOM 536 N N . SER A 1 71 ? -10.018 -5.502 10.741 1.00 75.00 71 SER A N 1
ATOM 537 C CA . SER A 1 71 ? -9.719 -5.572 12.168 1.00 75.00 71 SER A CA 1
ATOM 538 C C . SER A 1 71 ? -10.054 -4.281 12.920 1.00 75.00 71 SER A C 1
ATOM 540 O O . SER A 1 71 ? -9.946 -4.293 14.148 1.00 75.00 71 SER A O 1
ATOM 542 N N . SER A 1 72 ? -10.422 -3.192 12.238 1.00 69.25 72 SER A N 1
ATOM 543 C CA . SER A 1 72 ? -10.693 -1.913 12.898 1.00 69.25 72 SER A CA 1
ATOM 544 C C . SER A 1 72 ? -11.952 -1.986 13.774 1.00 69.25 72 SER A C 1
ATOM 546 O O . SER A 1 72 ? -12.892 -2.743 13.502 1.00 69.25 72 SER A O 1
ATOM 548 N N . GLU A 1 73 ? -11.982 -1.199 14.855 1.00 60.25 73 GLU A N 1
ATOM 549 C CA . GLU A 1 73 ? -13.182 -1.061 15.694 1.00 60.25 73 GLU A CA 1
ATOM 550 C C . GLU A 1 73 ? -14.325 -0.381 14.916 1.00 60.25 73 GLU A C 1
ATOM 552 O O . GLU A 1 73 ? -15.502 -0.671 15.136 1.00 60.25 73 GLU A O 1
ATOM 557 N N . THR A 1 74 ? -13.979 0.434 13.917 1.00 59.72 74 THR A N 1
ATOM 558 C CA . THR A 1 74 ? -14.867 1.079 12.939 1.00 59.72 74 THR A CA 1
ATOM 559 C C . THR A 1 74 ? -15.199 0.155 11.759 1.00 59.72 74 THR A C 1
ATOM 561 O O . THR A 1 74 ? -15.289 0.573 10.610 1.00 59.72 74 THR A O 1
ATOM 564 N N . ARG A 1 75 ? -15.457 -1.122 12.059 1.00 59.94 75 ARG A N 1
ATOM 565 C CA . ARG A 1 75 ? -15.639 -2.254 11.127 1.00 59.94 75 ARG A CA 1
ATOM 566 C C . ARG A 1 75 ? -16.618 -2.049 9.961 1.00 59.94 75 ARG A C 1
ATOM 568 O O . ARG A 1 75 ? -16.646 -2.858 9.035 1.00 59.94 75 ARG A O 1
ATOM 575 N N . GLN A 1 76 ? -17.464 -1.027 10.035 1.00 66.50 76 GLN A N 1
ATOM 576 C CA . GLN A 1 76 ? -18.416 -0.652 9.000 1.00 66.50 76 GLN A CA 1
ATOM 577 C C . GLN A 1 76 ? -17.958 0.643 8.345 1.00 66.50 76 GLN A C 1
ATOM 579 O O . GLN A 1 76 ? -17.723 1.642 9.021 1.00 66.50 76 GLN A O 1
ATOM 584 N N . TRP A 1 77 ? -17.889 0.624 7.014 1.00 70.44 77 TRP A N 1
ATOM 585 C CA . TRP A 1 77 ? -17.517 1.772 6.188 1.00 70.44 77 TRP A CA 1
ATOM 586 C C . TRP A 1 77 ? -18.257 3.056 6.591 1.00 70.44 77 TRP A C 1
ATOM 588 O O . TRP A 1 77 ? -17.667 4.134 6.589 1.00 70.44 77 TRP A O 1
ATOM 598 N N . GLU A 1 78 ? -19.523 2.938 7.003 1.00 74.38 78 GLU A N 1
ATOM 599 C CA . GLU A 1 78 ? -20.377 4.055 7.420 1.00 74.38 78 GLU A CA 1
ATOM 600 C C . GLU A 1 78 ? -19.892 4.797 8.676 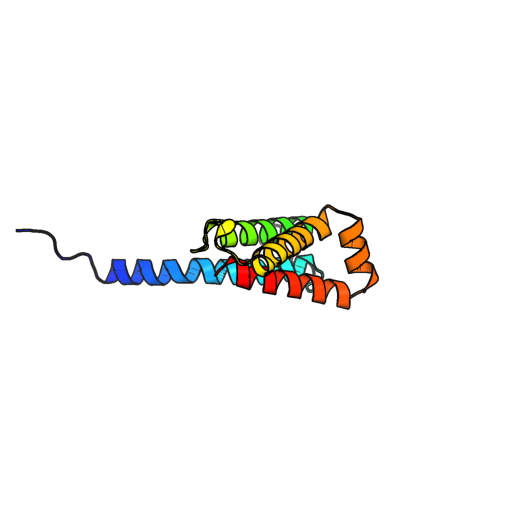1.00 74.38 78 GLU A C 1
ATOM 602 O O . GLU A 1 78 ? -20.276 5.948 8.875 1.00 74.38 78 GLU A O 1
ATOM 607 N N . ASN A 1 79 ? -19.036 4.181 9.498 1.00 79.12 79 ASN A N 1
ATOM 608 C CA . ASN A 1 79 ? -18.514 4.790 10.724 1.00 79.12 79 ASN A CA 1
ATOM 609 C C . ASN A 1 79 ? -17.338 5.744 10.474 1.00 79.12 79 ASN A C 1
ATOM 611 O O . ASN A 1 79 ? -16.992 6.529 11.356 1.00 79.12 79 ASN A O 1
ATOM 615 N N . TYR A 1 80 ? -16.734 5.699 9.285 1.00 77.12 80 TYR A N 1
ATOM 616 C CA . TYR A 1 80 ? -15.668 6.616 8.894 1.00 77.12 80 TYR A CA 1
ATOM 617 C C . TYR A 1 80 ? -16.235 7.950 8.409 1.00 77.12 80 TYR A C 1
ATOM 619 O O . TYR A 1 80 ? -17.231 8.003 7.682 1.00 77.12 80 TYR A O 1
ATOM 627 N N . ALA A 1 81 ? -15.551 9.051 8.725 1.00 84.50 81 ALA A N 1
ATOM 628 C CA . ALA A 1 81 ? -15.865 10.328 8.100 1.00 84.50 81 ALA A CA 1
ATOM 629 C C . ALA A 1 81 ? -15.638 10.243 6.578 1.00 84.50 81 ALA A C 1
ATOM 631 O O . ALA A 1 81 ? -14.748 9.538 6.107 1.00 84.50 81 ALA A O 1
ATOM 632 N N . LYS A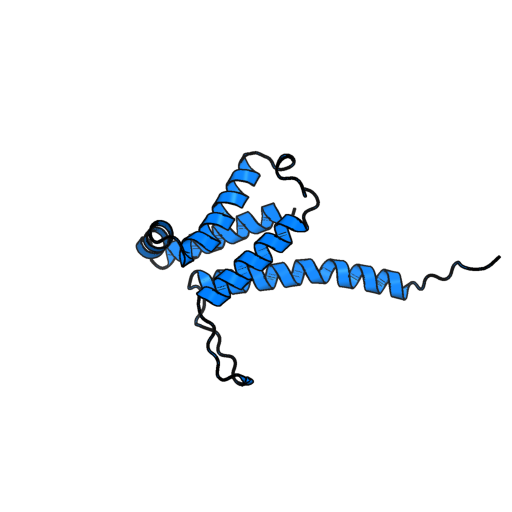 1 82 ? -16.381 11.023 5.779 1.00 86.50 82 LYS A N 1
ATOM 633 C CA . LYS A 1 82 ? -16.247 11.007 4.303 1.00 86.50 82 LYS A CA 1
ATOM 634 C C . LYS A 1 82 ? -14.802 11.206 3.816 1.00 86.50 82 LYS A C 1
ATOM 636 O O . LYS A 1 82 ? -14.407 10.626 2.810 1.00 86.50 82 LYS A O 1
ATOM 641 N N . GLY A 1 83 ? -14.016 12.016 4.529 1.00 86.75 83 GLY A N 1
ATOM 642 C CA . GLY A 1 83 ? -12.595 12.218 4.229 1.00 86.75 83 GLY A CA 1
ATOM 643 C C . GLY A 1 83 ? -11.730 10.991 4.532 1.00 86.75 83 GLY A C 1
ATOM 644 O O . GLY A 1 83 ? -10.847 10.664 3.748 1.00 86.75 83 GLY A O 1
ATOM 645 N N . GLU A 1 84 ? -12.014 10.281 5.623 1.00 85.69 84 GLU A N 1
ATOM 646 C CA . GLU A 1 84 ? -11.326 9.042 6.006 1.00 85.69 84 GLU A CA 1
ATOM 647 C C . GLU A 1 84 ? -11.649 7.913 5.022 1.00 85.69 84 GLU A C 1
ATOM 649 O O . GLU A 1 84 ? -10.742 7.249 4.532 1.00 85.69 84 GLU A O 1
ATOM 654 N N . GLN A 1 85 ? -12.921 7.778 4.638 1.00 87.06 85 GLN A N 1
ATOM 655 C CA . GLN A 1 85 ? -13.367 6.873 3.575 1.00 87.06 85 GLN A CA 1
ATOM 656 C C . GLN A 1 85 ? -12.616 7.129 2.264 1.00 87.06 85 GLN A C 1
ATOM 658 O O . GLN A 1 85 ? -12.045 6.213 1.672 1.00 87.06 85 GLN A O 1
ATOM 663 N N . ALA A 1 86 ? -12.574 8.388 1.815 1.00 89.62 86 ALA A N 1
ATOM 664 C CA . ALA A 1 86 ? -11.854 8.755 0.601 1.00 89.62 86 ALA A CA 1
ATOM 665 C C . ALA A 1 86 ? -10.366 8.400 0.709 1.00 89.62 86 ALA A C 1
ATOM 667 O O . ALA A 1 86 ? -9.798 7.845 -0.227 1.00 89.62 86 ALA A O 1
ATOM 668 N N . LEU A 1 87 ? -9.743 8.660 1.858 1.00 90.06 87 LEU A N 1
ATOM 669 C CA . LEU A 1 87 ? -8.336 8.356 2.087 1.00 90.06 87 LEU A CA 1
ATOM 670 C C . LEU A 1 87 ? -8.055 6.843 2.070 1.00 90.06 87 LEU A C 1
ATOM 672 O O . LEU A 1 87 ? -7.078 6.411 1.455 1.00 90.06 87 LEU A O 1
ATOM 676 N N . ILE A 1 88 ? -8.920 6.031 2.684 1.00 88.81 88 ILE A N 1
ATOM 677 C CA . ILE A 1 88 ? -8.816 4.566 2.666 1.00 88.81 88 ILE A CA 1
ATOM 678 C C . ILE A 1 88 ? -8.958 4.038 1.233 1.00 88.81 88 ILE A C 1
ATOM 680 O O . ILE A 1 88 ? -8.128 3.260 0.763 1.00 88.81 88 ILE A O 1
ATOM 684 N N . ALA A 1 89 ? -9.964 4.518 0.497 1.00 91.19 89 ALA A N 1
ATOM 685 C CA . ALA A 1 89 ? -10.182 4.122 -0.892 1.00 91.19 89 ALA A CA 1
ATOM 686 C C . ALA A 1 89 ? -9.015 4.530 -1.803 1.00 91.19 89 ALA A C 1
ATOM 688 O O . ALA A 1 89 ? -8.550 3.726 -2.609 1.00 91.19 89 ALA A O 1
ATOM 689 N N . ILE A 1 90 ? -8.521 5.765 -1.670 1.00 93.25 90 ILE A N 1
ATOM 690 C CA . ILE A 1 90 ? -7.408 6.280 -2.473 1.00 93.25 90 ILE A CA 1
ATOM 691 C C . ILE A 1 90 ? -6.131 5.498 -2.173 1.00 93.25 90 ILE A C 1
ATOM 693 O O . ILE A 1 90 ? -5.454 5.073 -3.102 1.00 93.25 90 ILE A O 1
ATOM 697 N N . SER A 1 91 ? -5.799 5.277 -0.901 1.00 91.94 91 SER A N 1
ATOM 698 C CA . SER A 1 91 ? -4.582 4.547 -0.527 1.00 91.94 91 SER A CA 1
ATOM 699 C C . SER A 1 91 ? -4.625 3.081 -0.967 1.00 91.94 91 SER A C 1
ATOM 701 O O . SER A 1 91 ? -3.688 2.627 -1.622 1.00 91.94 91 SER A O 1
ATOM 703 N N . GLY A 1 92 ? -5.728 2.364 -0.725 1.00 91.31 92 GLY A N 1
ATOM 704 C CA . GLY A 1 92 ? -5.928 1.011 -1.257 1.00 91.31 92 GLY A CA 1
ATOM 705 C C . GLY A 1 92 ? -5.873 0.973 -2.789 1.00 91.31 92 GLY A C 1
ATOM 706 O O . GLY A 1 92 ? -5.233 0.100 -3.381 1.00 91.31 92 GLY A O 1
ATOM 707 N N . GLY A 1 93 ? -6.473 1.975 -3.436 1.00 93.50 93 GLY A N 1
ATOM 708 C CA . GLY A 1 93 ? -6.432 2.164 -4.881 1.00 93.50 93 GLY A CA 1
ATOM 709 C C . GLY A 1 93 ? -5.029 2.434 -5.420 1.00 93.50 93 GLY A C 1
ATOM 710 O O . GLY A 1 93 ? -4.698 1.937 -6.488 1.00 93.50 93 GLY A O 1
ATOM 711 N N . VAL A 1 94 ? -4.177 3.160 -4.694 1.00 94.12 94 VAL A N 1
ATOM 712 C CA . VAL A 1 94 ? -2.779 3.416 -5.077 1.00 94.12 94 VAL A CA 1
ATOM 713 C C . VAL A 1 94 ? -1.920 2.166 -4.901 1.00 94.12 94 VAL A C 1
ATOM 715 O O . VAL A 1 94 ? -1.130 1.857 -5.792 1.00 94.12 94 VAL A O 1
ATOM 718 N N . ILE A 1 95 ? -2.115 1.407 -3.816 1.00 93.50 95 ILE A N 1
ATOM 719 C CA . ILE A 1 95 ? -1.418 0.134 -3.573 1.00 93.50 95 ILE A CA 1
ATOM 720 C C . ILE A 1 95 ? -1.700 -0.853 -4.709 1.00 93.50 95 ILE A C 1
ATOM 722 O O . ILE A 1 95 ? -0.774 -1.383 -5.313 1.00 93.50 95 ILE A O 1
ATOM 726 N N . LEU A 1 96 ? -2.966 -1.094 -5.045 1.00 94.31 96 LEU A N 1
ATOM 727 C CA . LEU A 1 96 ? -3.302 -2.015 -6.135 1.00 94.31 96 LEU A CA 1
ATOM 728 C C . LEU A 1 96 ? -3.014 -1.389 -7.507 1.00 94.31 96 LEU A C 1
ATOM 730 O O . LEU A 1 96 ? -2.506 -2.040 -8.421 1.00 94.31 96 LEU A O 1
ATOM 734 N N . GLY A 1 97 ? -3.308 -0.101 -7.648 1.00 92.19 97 GLY A N 1
ATOM 735 C CA . GLY A 1 97 ? -3.199 0.643 -8.893 1.00 92.19 97 GLY A CA 1
ATOM 736 C C . GLY A 1 97 ? -1.776 0.719 -9.419 1.00 92.19 97 GLY A C 1
ATOM 737 O O . GLY A 1 97 ? -1.576 0.566 -10.618 1.00 92.19 97 GLY A O 1
ATOM 738 N N . GLN A 1 98 ? -0.779 0.876 -8.550 1.00 91.75 98 GLN A N 1
ATOM 739 C CA . GLN A 1 98 ? 0.618 0.952 -8.976 1.00 91.75 98 GLN A CA 1
ATOM 740 C C . GLN A 1 98 ? 1.079 -0.310 -9.731 1.00 91.75 98 GLN A C 1
ATOM 742 O O . GLN A 1 98 ? 1.872 -0.191 -10.668 1.00 91.75 98 GLN A O 1
ATOM 747 N N . GLN A 1 99 ? 0.556 -1.487 -9.373 1.00 92.00 99 GLN A N 1
ATOM 748 C CA . GLN A 1 99 ? 0.927 -2.766 -9.984 1.00 92.00 99 GLN A CA 1
ATOM 749 C C . GLN A 1 99 ? 0.018 -3.168 -11.155 1.00 92.00 99 GLN A C 1
ATOM 751 O O . GLN A 1 99 ? 0.492 -3.805 -12.096 1.00 92.00 99 GLN A O 1
ATOM 756 N N . PHE A 1 100 ? -1.277 -2.834 -11.103 1.00 92.38 100 PHE A N 1
ATOM 757 C CA . PHE A 1 100 ? -2.273 -3.342 -12.060 1.00 92.38 100 PHE A CA 1
ATOM 758 C C . PHE A 1 100 ? -2.839 -2.287 -13.011 1.00 92.38 100 PHE A C 1
ATOM 760 O O . PHE A 1 100 ? -3.399 -2.644 -14.046 1.00 92.38 100 PHE A O 1
ATOM 767 N N . VAL A 1 101 ? -2.711 -0.999 -12.690 1.00 94.69 101 VAL A N 1
ATOM 768 C CA . VAL A 1 101 ? -3.320 0.087 -13.462 1.00 94.69 101 VAL A CA 1
ATOM 769 C C . VAL A 1 101 ? -2.221 0.979 -14.053 1.00 94.69 101 VAL A C 1
ATOM 771 O O . VAL A 1 101 ? -1.609 1.774 -13.333 1.00 94.69 101 VAL A O 1
ATOM 774 N N . PRO A 1 102 ? -1.992 0.926 -15.382 1.00 93.44 102 PRO A N 1
ATOM 775 C CA . PRO A 1 102 ? -0.901 1.658 -16.024 1.00 93.44 102 PRO A CA 1
ATOM 776 C C . PRO A 1 102 ? -0.918 3.163 -15.759 1.00 93.44 102 PRO A C 1
ATOM 778 O O . PRO A 1 102 ? 0.139 3.757 -15.587 1.00 93.44 102 PRO A O 1
ATOM 781 N N . ILE A 1 103 ? -2.100 3.787 -15.675 1.00 93.00 103 ILE A N 1
ATOM 782 C CA . ILE A 1 103 ? -2.198 5.230 -15.415 1.00 93.00 103 ILE A CA 1
ATOM 783 C C . ILE A 1 103 ? -1.577 5.609 -14.067 1.00 93.00 103 ILE A C 1
ATOM 785 O O . ILE A 1 103 ? -0.818 6.567 -13.998 1.00 93.00 103 ILE A O 1
ATOM 789 N N . VAL A 1 104 ? -1.819 4.813 -13.022 1.00 91.62 104 VAL A N 1
ATOM 790 C CA . VAL A 1 104 ? -1.296 5.065 -11.674 1.00 91.62 104 VAL A CA 1
ATOM 791 C C . VAL A 1 104 ? 0.215 4.865 -11.664 1.00 91.62 104 VAL A C 1
ATOM 793 O O . VAL A 1 104 ? 0.951 5.732 -11.197 1.00 91.62 104 VAL A O 1
ATOM 796 N N . SER A 1 105 ? 0.684 3.758 -12.245 1.00 91.88 105 SER A N 1
ATOM 797 C CA . SER A 1 105 ? 2.114 3.458 -12.364 1.00 91.88 105 SER A CA 1
ATOM 798 C C . SER A 1 105 ? 2.875 4.547 -13.131 1.00 91.88 105 SER A C 1
ATOM 800 O O . SER A 1 105 ? 3.932 5.003 -12.690 1.00 91.88 105 SER A O 1
ATOM 802 N N . ASN A 1 106 ? 2.301 5.039 -14.233 1.00 93.56 106 ASN A N 1
ATOM 803 C CA . ASN A 1 106 ? 2.878 6.106 -15.048 1.00 93.56 106 ASN A CA 1
ATOM 804 C C . ASN A 1 106 ? 2.899 7.446 -14.310 1.00 93.56 106 ASN A C 1
ATOM 806 O O . ASN A 1 106 ? 3.905 8.148 -14.368 1.00 93.56 106 ASN A O 1
ATOM 810 N N . THR A 1 107 ? 1.835 7.801 -13.585 1.00 92.62 107 THR A N 1
ATOM 811 C CA . THR A 1 107 ? 1.802 9.029 -12.780 1.00 92.62 107 THR A CA 1
ATOM 812 C C . THR A 1 107 ? 2.872 9.001 -11.693 1.00 92.62 107 THR A C 1
ATOM 814 O O . THR A 1 107 ? 3.646 9.950 -11.580 1.00 92.62 107 THR A O 1
ATOM 817 N N . ILE A 1 108 ? 2.984 7.895 -10.952 1.00 91.56 108 ILE A N 1
ATOM 818 C CA . ILE A 1 108 ? 4.014 7.719 -9.918 1.00 91.56 108 ILE A CA 1
ATOM 819 C C . ILE A 1 108 ? 5.411 7.805 -10.544 1.00 91.56 108 ILE A C 1
ATOM 821 O O . ILE A 1 108 ? 6.268 8.536 -10.053 1.00 91.56 108 ILE A O 1
ATOM 825 N N . SER A 1 109 ? 5.627 7.121 -11.667 1.00 91.00 109 SER A N 1
ATOM 826 C CA . SER A 1 109 ? 6.937 7.077 -12.324 1.00 91.00 109 SER A CA 1
ATOM 827 C C . SER A 1 109 ? 7.328 8.410 -12.973 1.00 91.00 109 SER A C 1
ATOM 829 O O . SER A 1 109 ? 8.504 8.762 -12.974 1.00 91.00 109 SER A O 1
ATOM 831 N N . SER A 1 110 ? 6.366 9.191 -13.481 1.00 93.12 110 SER A N 1
ATOM 832 C CA . SER A 1 110 ? 6.624 10.501 -14.108 1.00 93.12 110 SER A CA 1
ATOM 833 C C . SER A 1 110 ? 7.187 11.545 -13.141 1.00 93.12 110 SER A C 1
ATOM 835 O O . SER A 1 110 ? 7.909 12.446 -13.558 1.00 93.12 110 SER A O 1
ATOM 837 N N . ALA A 1 111 ? 6.904 11.397 -11.846 1.00 90.06 111 ALA A N 1
ATOM 838 C CA . ALA A 1 111 ? 7.446 12.239 -10.785 1.00 90.06 111 ALA A CA 1
ATOM 839 C C . ALA A 1 111 ? 8.792 11.714 -10.235 1.00 90.06 111 ALA A C 1
ATOM 841 O O . ALA A 1 111 ? 9.331 12.268 -9.274 1.00 90.06 111 ALA A O 1
ATOM 842 N N . GLY A 1 112 ? 9.343 10.640 -10.816 1.00 89.44 112 GLY A N 1
ATOM 843 C CA . GLY A 1 112 ? 10.600 10.024 -10.394 1.00 89.44 112 GLY A CA 1
ATOM 844 C C . GLY A 1 112 ? 10.557 9.516 -8.950 1.00 89.44 112 GLY A C 1
ATOM 845 O O . GLY A 1 112 ? 9.544 8.996 -8.482 1.00 89.44 112 GLY A O 1
ATOM 846 N N . ALA A 1 113 ? 11.659 9.694 -8.214 1.00 88.88 113 ALA A N 1
ATOM 847 C CA . ALA A 1 113 ? 11.757 9.261 -6.817 1.00 88.88 113 ALA A CA 1
ATOM 848 C C . ALA A 1 113 ? 10.701 9.922 -5.912 1.00 88.88 113 ALA A C 1
ATOM 850 O O . ALA A 1 113 ? 10.178 9.281 -5.002 1.00 88.88 113 ALA A O 1
ATOM 851 N N . ALA A 1 114 ? 10.346 11.184 -6.185 1.00 92.06 114 ALA A N 1
ATOM 852 C CA . ALA A 1 114 ? 9.330 11.893 -5.416 1.00 92.06 114 ALA A CA 1
ATOM 853 C C . ALA A 1 114 ? 7.963 11.204 -5.527 1.00 92.06 114 ALA A C 1
ATOM 855 O O . ALA A 1 114 ? 7.274 11.061 -4.521 1.00 92.06 114 ALA A O 1
ATOM 856 N N . GLY A 1 115 ? 7.595 10.712 -6.714 1.00 92.56 115 GLY A N 1
ATOM 857 C CA . GLY A 1 115 ? 6.330 10.005 -6.920 1.00 92.56 115 GLY A CA 1
ATOM 858 C C . GLY A 1 115 ? 6.200 8.751 -6.059 1.00 92.56 115 GLY A C 1
ATOM 859 O O . GLY A 1 115 ? 5.170 8.557 -5.414 1.00 92.56 115 GLY A O 1
ATOM 860 N N . GLY A 1 116 ? 7.257 7.935 -5.992 1.00 92.12 116 GLY A N 1
ATOM 861 C CA . GLY A 1 116 ? 7.295 6.749 -5.130 1.00 92.12 116 GLY A CA 1
ATOM 862 C C . GLY A 1 116 ? 7.185 7.101 -3.644 1.00 92.12 116 GLY A C 1
ATOM 863 O O . GLY A 1 116 ? 6.399 6.490 -2.919 1.00 92.12 116 GLY A O 1
ATOM 864 N N . ILE A 1 117 ? 7.896 8.144 -3.200 1.00 93.44 117 ILE A N 1
ATOM 865 C CA . ILE A 1 117 ? 7.829 8.635 -1.814 1.00 93.44 117 ILE A CA 1
ATOM 866 C C . ILE A 1 117 ? 6.413 9.107 -1.471 1.00 93.44 117 ILE A C 1
ATOM 868 O O . ILE A 1 117 ? 5.869 8.708 -0.442 1.00 93.44 117 ILE A O 1
ATOM 872 N N . PHE A 1 118 ? 5.786 9.911 -2.333 1.00 94.19 118 PHE A N 1
ATOM 873 C CA . PHE A 1 118 ? 4.423 10.394 -2.105 1.00 94.19 118 PHE A CA 1
ATOM 874 C C . PHE A 1 118 ? 3.406 9.252 -2.074 1.00 94.19 118 PHE A C 1
ATOM 876 O O . PHE A 1 118 ? 2.550 9.232 -1.192 1.00 94.19 118 PHE A O 1
ATOM 883 N N . ALA A 1 119 ? 3.512 8.283 -2.986 1.00 93.88 119 ALA A N 1
ATOM 884 C CA . ALA A 1 119 ? 2.629 7.120 -3.011 1.00 93.88 119 ALA A CA 1
ATOM 885 C C . ALA A 1 119 ? 2.774 6.260 -1.743 1.00 93.88 119 ALA A C 1
ATOM 887 O O . ALA A 1 119 ? 1.774 5.827 -1.161 1.00 93.88 119 ALA A O 1
ATOM 888 N N . TRP A 1 120 ? 4.005 6.081 -1.261 1.00 94.56 120 TRP A N 1
ATOM 889 C CA . TRP A 1 120 ? 4.278 5.396 -0.001 1.00 94.56 120 TRP A CA 1
ATOM 890 C C . TRP A 1 120 ? 3.711 6.150 1.206 1.00 94.56 120 TRP A C 1
ATOM 892 O O . TRP A 1 120 ? 2.988 5.563 2.011 1.00 94.56 120 TRP A O 1
ATOM 902 N N . MET A 1 121 ? 3.955 7.460 1.309 1.00 95.06 121 MET A N 1
ATOM 903 C CA . MET A 1 121 ? 3.411 8.285 2.392 1.00 95.06 121 MET A CA 1
ATOM 904 C C . MET A 1 121 ? 1.882 8.274 2.403 1.00 95.06 121 MET A C 1
ATOM 906 O O . MET A 1 121 ? 1.276 8.084 3.453 1.00 95.06 121 MET A O 1
ATOM 910 N N . LEU A 1 122 ? 1.250 8.421 1.239 1.00 94.12 122 LEU A N 1
ATOM 911 C CA . LEU A 1 122 ? -0.202 8.345 1.092 1.00 94.12 122 LEU A CA 1
ATOM 912 C C . LEU A 1 122 ? -0.747 6.994 1.574 1.00 94.12 122 LEU A C 1
ATOM 914 O O . LEU A 1 122 ? -1.764 6.947 2.265 1.00 94.12 122 LEU A O 1
ATOM 918 N N . SER A 1 123 ? -0.036 5.908 1.268 1.00 93.25 123 SER A N 1
ATOM 919 C CA . SER A 1 123 ? -0.379 4.560 1.728 1.00 93.25 123 SER A CA 1
ATOM 920 C C . SER A 1 123 ? -0.263 4.422 3.253 1.00 93.25 123 SER A C 1
ATOM 922 O O . SER A 1 123 ? -1.139 3.826 3.877 1.00 93.25 123 SER A O 1
ATOM 924 N N . LEU A 1 124 ? 0.759 5.023 3.876 1.00 93.31 124 LEU A N 1
ATOM 925 C CA . LEU A 1 124 ? 0.926 5.045 5.336 1.00 93.31 124 LEU A CA 1
ATOM 926 C C . LEU A 1 124 ? -0.149 5.866 6.057 1.00 93.31 124 LEU A C 1
ATOM 928 O O . LEU A 1 124 ? -0.648 5.439 7.096 1.00 93.31 124 LEU A O 1
ATOM 932 N N . ILE A 1 125 ? -0.519 7.031 5.521 1.00 92.19 125 ILE A N 1
ATOM 933 C CA . ILE A 1 125 ? -1.592 7.851 6.104 1.00 92.19 125 ILE A CA 1
ATOM 934 C C . ILE A 1 125 ? -2.913 7.081 5.993 1.00 92.19 125 ILE A C 1
ATOM 936 O O . ILE A 1 125 ? -3.649 6.975 6.973 1.00 92.19 125 ILE A O 1
ATOM 940 N N . GLY A 1 126 ? -3.170 6.475 4.828 1.00 88.38 126 GLY A N 1
ATOM 941 C CA . GLY A 1 126 ? -4.306 5.586 4.598 1.00 88.38 126 GLY A CA 1
ATOM 942 C C . GLY A 1 126 ? -4.387 4.451 5.610 1.00 88.38 126 GLY A C 1
ATOM 943 O O . GLY A 1 126 ? -5.452 4.185 6.157 1.00 88.38 126 GLY A O 1
ATOM 944 N N . TRP A 1 127 ? -3.251 3.815 5.893 1.00 89.44 127 TRP A N 1
ATOM 945 C CA . TRP A 1 127 ? -3.143 2.765 6.901 1.00 89.44 127 TRP A CA 1
ATOM 946 C C . TRP A 1 127 ? -3.472 3.267 8.302 1.00 89.44 127 TRP A C 1
ATOM 948 O O . TRP A 1 127 ? -4.260 2.639 9.000 1.00 89.44 127 TRP A O 1
ATOM 958 N N . GLY A 1 128 ? -2.891 4.400 8.709 1.00 87.00 128 GLY A N 1
ATOM 959 C CA . GLY A 1 128 ? -3.113 4.981 10.034 1.00 87.00 128 GLY A CA 1
ATOM 960 C C . GLY A 1 128 ? -4.586 5.284 10.310 1.00 87.00 128 GLY A C 1
ATOM 961 O O . GLY A 1 128 ? -5.043 5.125 11.438 1.00 87.00 128 GLY A O 1
ATOM 962 N N . VAL A 1 129 ? -5.335 5.665 9.273 1.00 86.12 129 VAL A N 1
ATOM 963 C CA . VAL A 1 129 ? -6.789 5.837 9.352 1.00 86.12 129 VAL A CA 1
ATOM 964 C C . VAL A 1 129 ? -7.516 4.489 9.363 1.00 86.12 129 VAL A C 1
ATOM 966 O O . VAL A 1 129 ? -8.447 4.316 10.141 1.00 86.12 129 VAL A O 1
ATOM 969 N N . ALA A 1 130 ? -7.080 3.516 8.559 1.00 83.50 130 ALA A N 1
ATOM 970 C CA . ALA A 1 130 ? -7.717 2.201 8.477 1.00 83.50 130 ALA A CA 1
ATOM 971 C C . ALA A 1 130 ? -7.613 1.373 9.771 1.00 83.50 130 ALA A C 1
ATOM 973 O O . ALA A 1 130 ? -8.530 0.621 10.073 1.00 83.50 130 ALA A O 1
ATOM 974 N N . ILE A 1 131 ? -6.525 1.492 10.540 1.00 81.31 131 ILE A N 1
ATOM 975 C CA . ILE A 1 131 ? -6.334 0.731 11.795 1.00 81.31 131 ILE A CA 1
ATOM 976 C C . ILE A 1 131 ? -7.058 1.322 13.010 1.00 81.31 131 ILE A C 1
ATOM 978 O O . ILE A 1 131 ? -6.969 0.752 14.099 1.00 81.31 131 ILE A O 1
ATOM 982 N N . ARG A 1 132 ? -7.680 2.489 12.853 1.00 73.44 132 ARG A N 1
ATOM 983 C CA . ARG A 1 132 ? -8.287 3.246 13.945 1.00 73.44 132 ARG A CA 1
ATOM 984 C C . ARG A 1 132 ? -9.704 2.764 14.246 1.00 73.44 132 ARG A C 1
ATOM 986 O O . ARG A 1 132 ? -10.004 2.667 15.450 1.00 73.44 132 ARG A O 1
#

Radius of gyration: 18.47 Å; chains: 1; bounding box: 40×37×61 Å

InterPro domains:
  IPR058336 VP3-like, halobacterial-type [PF26064] (17-132)

Organism: NCBI:txid1126241

pLDDT: mean 83.02, std 13.65, range [40.25, 95.06]